Protein AF-A0A558CJC5-F1 (afdb_monomer_lite)

Sequence (138 aa):
MNGFVNLKIFATALAVTVLVGPVVQWLMPTWAALVDDVGAGGAWFASIMYHIVYGIIIGAGAALSVSLLVRRGIEVTVKAAAISACIAIILFDIGFVLIGSKAVEFSYLAILLAIFSFILQTVISLTPIGKAHSSPVT

Structure (mmCIF, N/CA/C/O backbone):
data_AF-A0A558CJC5-F1
#
_entry.id   AF-A0A558CJC5-F1
#
loop_
_atom_site.group_PDB
_atom_site.id
_atom_site.type_symbol
_atom_site.label_atom_id
_atom_site.label_alt_id
_atom_site.label_comp_id
_atom_site.label_asym_id
_atom_site.label_entity_id
_atom_site.label_seq_id
_atom_site.pdbx_PDB_ins_code
_atom_site.Cartn_x
_atom_site.Cartn_y
_atom_si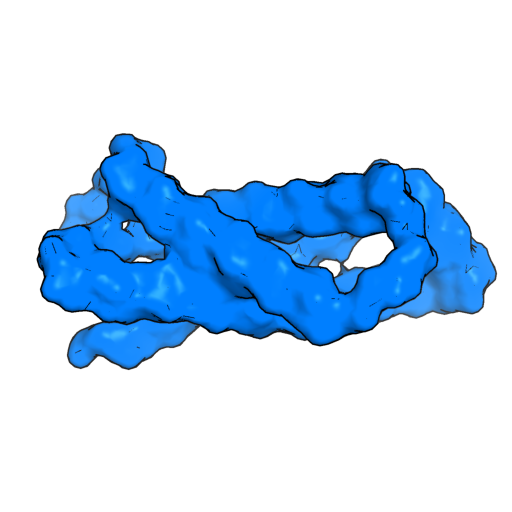te.Cartn_z
_atom_site.occupancy
_atom_site.B_iso_or_equiv
_atom_site.auth_seq_id
_atom_site.auth_comp_id
_atom_site.auth_asym_id
_atom_site.auth_atom_id
_atom_site.pdbx_PDB_model_num
ATOM 1 N N . MET A 1 1 ? -11.749 -12.797 19.466 1.00 56.03 1 MET A N 1
ATOM 2 C CA . MET A 1 1 ? -12.344 -11.850 18.491 1.00 56.03 1 MET A CA 1
ATOM 3 C C . MET A 1 1 ? -11.313 -10.978 17.759 1.00 56.03 1 MET A C 1
ATOM 5 O O . MET A 1 1 ? -11.459 -10.822 16.555 1.00 56.03 1 MET A O 1
ATOM 9 N N . ASN A 1 2 ? -10.241 -10.485 18.399 1.00 67.69 2 ASN A N 1
ATOM 10 C CA . ASN A 1 2 ? -9.284 -9.552 17.759 1.00 67.69 2 ASN A CA 1
ATOM 11 C C . ASN A 1 2 ? -8.534 -10.101 16.526 1.00 67.69 2 ASN A C 1
ATOM 13 O O . ASN A 1 2 ? -8.273 -9.351 15.590 1.00 67.69 2 ASN A O 1
ATOM 17 N N . GLY A 1 3 ? -8.219 -11.402 16.488 1.00 78.88 3 GLY A N 1
ATOM 18 C CA . GLY A 1 3 ? -7.475 -11.998 15.368 1.00 78.88 3 GLY A CA 1
ATOM 19 C C . GLY A 1 3 ? -8.221 -11.946 14.031 1.00 78.88 3 GLY A C 1
ATOM 20 O O . GLY A 1 3 ? -7.624 -11.647 13.003 1.00 78.88 3 GLY A O 1
ATOM 21 N N . PHE A 1 4 ? -9.540 -12.160 14.044 1.00 85.44 4 PHE A N 1
ATOM 22 C CA . PHE A 1 4 ? -10.353 -12.162 12.824 1.00 85.44 4 PHE A CA 1
ATOM 23 C C . PHE A 1 4 ? -10.523 -10.756 12.234 1.00 85.44 4 PHE A C 1
ATOM 25 O O . PHE A 1 4 ? -10.475 -10.586 11.018 1.00 85.44 4 PHE A O 1
ATOM 32 N N . VAL A 1 5 ? -10.661 -9.737 13.090 1.00 86.06 5 VAL A N 1
ATOM 33 C CA . VAL A 1 5 ? -10.714 -8.330 12.660 1.00 86.06 5 VAL A CA 1
ATOM 34 C C . VAL A 1 5 ? -9.373 -7.909 12.059 1.00 86.06 5 VAL A C 1
ATOM 36 O O . VAL A 1 5 ? -9.351 -7.371 10.956 1.00 86.06 5 VAL A O 1
ATOM 39 N N . ASN A 1 6 ? -8.256 -8.230 12.720 1.00 89.19 6 ASN A N 1
ATOM 40 C CA . ASN A 1 6 ? -6.919 -7.948 12.192 1.00 89.19 6 ASN A CA 1
ATOM 41 C C . ASN A 1 6 ? -6.679 -8.617 10.836 1.00 89.19 6 ASN A C 1
ATOM 43 O O . ASN A 1 6 ? -6.171 -7.971 9.925 1.00 89.19 6 ASN A O 1
ATOM 47 N N . LEU A 1 7 ? -7.088 -9.880 10.680 1.00 92.56 7 LEU A N 1
ATOM 48 C CA . LEU A 1 7 ? -6.949 -10.594 9.414 1.00 92.56 7 LEU A CA 1
ATOM 49 C C . LEU A 1 7 ? -7.779 -9.947 8.298 1.00 92.56 7 LEU A C 1
ATOM 51 O O . LEU A 1 7 ? -7.270 -9.767 7.196 1.00 92.56 7 LEU A O 1
ATOM 55 N N . LYS A 1 8 ? -9.028 -9.549 8.577 1.00 92.12 8 LYS A N 1
ATOM 56 C CA . LYS A 1 8 ? -9.870 -8.831 7.605 1.00 92.12 8 LYS A CA 1
ATOM 57 C C . LYS A 1 8 ? -9.246 -7.507 7.177 1.00 92.12 8 LYS A C 1
ATOM 59 O O . LYS A 1 8 ? -9.242 -7.193 5.991 1.00 92.12 8 LYS A O 1
ATOM 64 N N . ILE A 1 9 ? -8.721 -6.744 8.131 1.00 92.56 9 ILE A N 1
ATOM 65 C CA . ILE A 1 9 ? -8.072 -5.454 7.878 1.00 92.56 9 ILE A CA 1
ATOM 66 C C . ILE A 1 9 ? -6.809 -5.646 7.040 1.00 92.56 9 ILE A C 1
ATOM 68 O O . ILE A 1 9 ? -6.650 -4.978 6.022 1.00 92.56 9 ILE A O 1
ATOM 72 N N . PHE A 1 10 ? -5.966 -6.610 7.417 1.00 95.44 10 PHE A N 1
ATOM 73 C CA . PHE A 1 10 ? -4.770 -6.978 6.668 1.00 95.44 10 PHE A CA 1
ATOM 74 C C . PHE A 1 10 ? -5.111 -7.389 5.231 1.00 95.44 10 PHE A C 1
ATOM 76 O O . PHE A 1 10 ? -4.559 -6.837 4.284 1.00 95.44 10 PHE A O 1
ATOM 83 N N . ALA A 1 11 ? -6.056 -8.319 5.060 1.00 96.06 11 ALA A N 1
ATOM 84 C CA . ALA A 1 11 ? -6.456 -8.826 3.751 1.00 96.06 11 ALA A CA 1
ATOM 85 C C . ALA A 1 11 ? -7.064 -7.727 2.870 1.00 96.06 11 ALA A C 1
ATOM 87 O O . ALA A 1 11 ? -6.796 -7.680 1.674 1.00 96.06 11 ALA A O 1
ATOM 88 N N . THR A 1 12 ? -7.843 -6.820 3.464 1.00 95.62 12 THR A N 1
ATOM 89 C CA . THR A 1 12 ? -8.414 -5.675 2.744 1.00 95.62 12 THR A CA 1
ATOM 90 C C . THR A 1 12 ? -7.320 -4.731 2.271 1.00 95.62 12 THR A C 1
ATOM 92 O O . THR A 1 12 ? -7.317 -4.351 1.105 1.00 95.62 12 THR A O 1
ATOM 95 N N . ALA A 1 13 ? -6.381 -4.377 3.150 1.00 95.62 13 ALA A N 1
ATOM 96 C CA . ALA A 1 13 ? -5.265 -3.514 2.791 1.00 95.62 13 ALA A CA 1
ATOM 97 C C . ALA A 1 13 ? -4.424 -4.134 1.664 1.00 95.62 13 ALA A C 1
ATOM 99 O O . ALA A 1 13 ? -4.181 -3.474 0.660 1.00 95.62 13 ALA A O 1
ATOM 100 N N . LEU A 1 14 ? -4.080 -5.421 1.782 1.00 96.62 14 LEU A N 1
ATOM 101 C CA . LEU A 1 14 ? -3.360 -6.169 0.750 1.00 96.62 14 LEU A CA 1
ATOM 102 C C . LEU A 1 14 ? -4.105 -6.152 -0.592 1.00 96.62 14 LEU A C 1
ATOM 104 O O . LEU A 1 14 ? -3.519 -5.799 -1.612 1.00 96.62 14 LEU A O 1
ATOM 108 N N . ALA A 1 15 ? -5.393 -6.506 -0.594 1.00 97.31 15 ALA A N 1
ATOM 109 C CA . ALA A 1 15 ? -6.194 -6.554 -1.814 1.00 97.31 15 ALA A CA 1
ATOM 110 C C . ALA A 1 15 ? -6.284 -5.178 -2.487 1.00 97.31 15 ALA A C 1
ATOM 112 O O . ALA A 1 15 ? -6.103 -5.072 -3.698 1.00 97.31 15 ALA A O 1
ATOM 113 N N . VAL A 1 16 ? -6.511 -4.117 -1.709 1.00 97.25 16 VAL A N 1
ATOM 114 C CA . VAL A 1 16 ? -6.573 -2.750 -2.239 1.00 97.25 16 VAL A CA 1
ATOM 115 C C . VAL A 1 16 ? -5.228 -2.325 -2.816 1.00 97.25 16 VAL A C 1
ATOM 117 O O . VAL A 1 16 ? -5.199 -1.799 -3.924 1.00 97.25 16 VAL A O 1
ATOM 120 N N . THR A 1 17 ? -4.116 -2.588 -2.127 1.00 96.75 17 THR A N 1
ATOM 121 C CA . THR A 1 17 ? -2.779 -2.259 -2.640 1.00 96.75 17 THR A CA 1
ATOM 122 C C . THR A 1 17 ? -2.487 -2.965 -3.963 1.00 96.75 17 THR A C 1
ATOM 124 O O . THR A 1 17 ? -1.999 -2.326 -4.891 1.00 96.75 17 THR A O 1
ATOM 127 N N . VAL A 1 18 ? -2.823 -4.252 -4.079 1.00 96.50 18 VAL A N 1
ATOM 128 C CA . VAL A 1 18 ? -2.577 -5.042 -5.298 1.00 96.50 18 VAL A CA 1
ATOM 129 C C . VAL A 1 18 ? -3.481 -4.622 -6.461 1.00 96.50 18 VAL A C 1
ATOM 131 O O . VAL A 1 18 ? -3.071 -4.730 -7.611 1.00 96.50 18 VAL A O 1
ATOM 134 N N . LEU A 1 19 ? -4.693 -4.133 -6.192 1.00 96.00 19 LEU A N 1
ATOM 135 C CA . LEU A 1 19 ? -5.604 -3.661 -7.240 1.00 96.00 19 LEU A CA 1
ATOM 136 C C . LEU A 1 19 ? -5.302 -2.227 -7.686 1.00 96.00 19 LEU A C 1
ATOM 138 O O . LEU A 1 19 ? -5.367 -1.927 -8.875 1.00 96.00 19 LEU A O 1
ATOM 142 N N . VAL A 1 20 ? -5.003 -1.336 -6.741 1.00 95.94 20 VAL A N 1
ATOM 143 C CA . VAL A 1 20 ? -4.824 0.097 -7.011 1.00 95.94 20 VAL A CA 1
ATOM 144 C C . VAL A 1 20 ? -3.406 0.398 -7.470 1.00 95.94 20 VAL A C 1
ATOM 146 O O . VAL A 1 20 ? -3.224 1.119 -8.445 1.00 95.94 20 VAL A O 1
ATOM 149 N N . GLY A 1 21 ? -2.407 -0.157 -6.790 1.00 94.12 21 GLY A N 1
ATOM 150 C CA . GLY A 1 21 ? -1.008 0.192 -7.007 1.00 94.12 21 GLY A CA 1
ATOM 151 C C . GLY A 1 21 ? -0.530 -0.019 -8.447 1.00 94.12 21 GLY A C 1
ATOM 152 O O . GLY A 1 21 ? -0.062 0.936 -9.058 1.00 94.12 21 GLY A O 1
ATOM 153 N N . PRO A 1 22 ? -0.761 -1.185 -9.079 1.00 94.81 22 PRO A N 1
ATOM 154 C CA . PRO A 1 22 ? -0.385 -1.38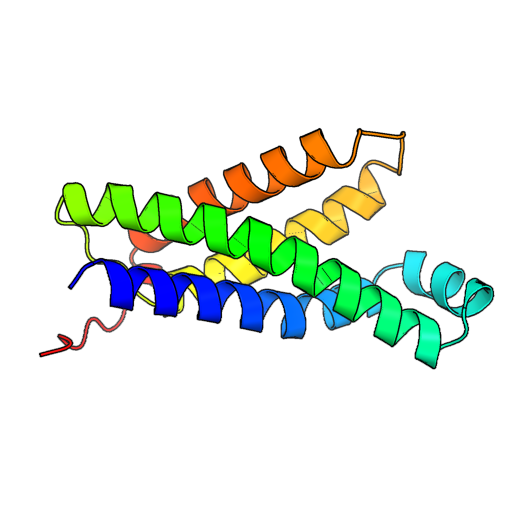5 -10.477 1.00 94.81 22 PRO A CA 1
ATOM 155 C C . PRO A 1 22 ? -1.040 -0.397 -11.448 1.00 94.81 22 PRO A C 1
ATOM 157 O O . PRO A 1 22 ? -0.402 0.044 -12.400 1.00 94.81 22 PRO A O 1
ATOM 160 N N . VAL A 1 23 ? -2.292 -0.000 -11.193 1.00 94.56 23 VAL A N 1
ATOM 161 C CA . VAL A 1 23 ? -2.987 1.019 -11.998 1.00 94.56 23 VAL A CA 1
ATOM 162 C C . VAL A 1 23 ? -2.342 2.391 -11.811 1.00 94.56 23 VAL A C 1
ATOM 164 O O . VAL A 1 23 ? -2.182 3.126 -12.780 1.00 94.56 23 VAL A O 1
ATOM 167 N N . VAL A 1 24 ? -1.950 2.737 -10.585 1.00 93.75 24 VAL A N 1
ATOM 168 C CA . VAL A 1 24 ? -1.257 3.996 -10.285 1.00 93.75 24 VAL A CA 1
ATOM 169 C C . VAL A 1 24 ? 0.124 4.009 -10.932 1.00 93.75 24 VAL A C 1
ATOM 171 O O . VAL A 1 24 ? 0.437 4.956 -11.648 1.00 93.75 24 VAL A O 1
ATOM 174 N N . GLN A 1 25 ? 0.915 2.949 -10.753 1.00 92.19 25 GLN A N 1
ATOM 175 C CA . GLN A 1 25 ? 2.241 2.808 -11.350 1.00 92.19 25 GLN A CA 1
ATOM 176 C C . GLN A 1 25 ? 2.192 2.864 -12.882 1.00 92.19 25 GLN A C 1
ATOM 178 O O . GLN A 1 25 ? 3.069 3.470 -13.492 1.00 92.19 25 GLN A O 1
ATOM 183 N N . TRP A 1 26 ? 1.159 2.292 -13.504 1.00 93.94 26 TRP A N 1
ATOM 184 C CA . TRP A 1 26 ? 0.943 2.373 -14.950 1.00 93.94 26 TRP A CA 1
ATOM 185 C C . TRP A 1 26 ? 0.794 3.813 -15.461 1.00 93.94 26 TRP A C 1
ATOM 187 O O . TRP A 1 26 ? 1.253 4.136 -16.555 1.00 93.94 26 TRP A O 1
ATOM 197 N N . LEU A 1 27 ? 0.196 4.695 -14.659 1.00 93.00 27 LEU A N 1
ATOM 198 C CA . LEU A 1 27 ? 0.032 6.112 -14.990 1.00 93.00 27 LEU A CA 1
ATOM 199 C C . LEU A 1 27 ? 1.305 6.941 -14.735 1.00 93.00 27 LEU A C 1
ATOM 201 O O . LEU A 1 27 ? 1.326 8.132 -15.053 1.00 93.00 27 LEU A O 1
ATOM 205 N N . MET A 1 28 ? 2.359 6.346 -14.160 1.00 90.12 28 MET A N 1
ATOM 206 C CA . MET A 1 28 ? 3.599 7.050 -13.833 1.00 90.12 28 MET A CA 1
ATOM 207 C C . MET A 1 28 ? 4.577 7.089 -15.019 1.00 90.12 28 MET A C 1
ATOM 209 O O . MET A 1 28 ? 4.655 6.135 -15.795 1.00 90.12 28 MET A O 1
ATOM 213 N N . PRO A 1 29 ? 5.417 8.139 -15.133 1.00 88.19 29 PRO A N 1
ATOM 214 C CA . PRO A 1 29 ? 6.391 8.267 -16.224 1.00 88.19 29 PRO A CA 1
ATOM 215 C C . PRO A 1 29 ? 7.402 7.114 -16.306 1.00 88.19 29 PRO A C 1
ATOM 217 O O . PRO A 1 29 ? 7.928 6.819 -17.375 1.00 88.19 29 PRO A O 1
ATOM 220 N N . THR A 1 30 ? 7.673 6.449 -15.181 1.00 87.00 30 THR A N 1
ATOM 221 C CA . THR A 1 30 ? 8.595 5.309 -15.086 1.00 87.00 30 THR A CA 1
ATOM 222 C C . THR A 1 30 ? 8.043 4.031 -15.715 1.00 87.00 30 THR A C 1
ATOM 224 O O . THR A 1 30 ? 8.810 3.099 -15.953 1.00 87.00 30 THR A O 1
ATOM 227 N N . TRP A 1 31 ? 6.743 3.977 -16.022 1.00 92.50 31 TRP A N 1
ATOM 228 C CA . TRP A 1 31 ? 6.127 2.809 -16.642 1.00 92.50 31 TRP A CA 1
ATOM 229 C C . TRP A 1 31 ? 6.709 2.501 -18.021 1.00 92.50 31 TRP A C 1
ATOM 231 O O . TRP A 1 31 ? 6.998 1.346 -18.312 1.00 92.50 31 TRP A O 1
ATOM 241 N N . ALA A 1 32 ? 6.909 3.525 -18.857 1.00 92.81 32 ALA A N 1
ATOM 242 C CA . ALA A 1 32 ? 7.436 3.339 -20.208 1.00 92.81 32 ALA A CA 1
ATOM 243 C C . ALA A 1 32 ? 8.819 2.670 -20.183 1.00 92.81 32 ALA A C 1
ATOM 245 O O . ALA A 1 32 ? 9.024 1.674 -20.866 1.00 92.81 32 ALA A O 1
ATOM 246 N N . ALA A 1 33 ? 9.709 3.136 -19.300 1.00 90.81 33 ALA A N 1
ATOM 247 C CA . ALA A 1 33 ? 11.027 2.533 -19.111 1.00 90.81 33 ALA A CA 1
ATOM 248 C C . ALA A 1 33 ? 10.934 1.066 -18.654 1.00 90.81 33 ALA A C 1
ATOM 250 O O . ALA A 1 33 ? 11.626 0.206 -19.185 1.00 90.81 33 ALA A O 1
ATOM 251 N N . LEU A 1 34 ? 10.022 0.754 -17.725 1.00 90.69 34 LEU A N 1
ATOM 252 C CA . LEU A 1 34 ? 9.807 -0.625 -17.284 1.00 90.69 34 LEU A CA 1
ATOM 253 C C . LEU A 1 34 ? 9.289 -1.523 -18.423 1.00 90.69 34 LEU A C 1
ATOM 255 O O . LEU A 1 34 ? 9.694 -2.677 -18.533 1.00 90.69 34 LEU A O 1
ATOM 259 N N . VAL A 1 35 ? 8.398 -1.011 -19.277 1.00 96.25 35 VAL A N 1
ATOM 260 C CA . VAL A 1 35 ? 7.903 -1.747 -20.453 1.00 96.25 35 VAL A CA 1
ATOM 261 C C . VAL A 1 35 ? 9.015 -1.999 -21.464 1.00 96.25 35 VAL A C 1
ATOM 263 O O . VAL A 1 35 ? 9.052 -3.090 -22.032 1.00 96.25 35 VAL A O 1
ATOM 266 N N . ASP A 1 36 ? 9.911 -1.040 -21.675 1.00 96.44 36 ASP A N 1
ATOM 267 C CA . ASP A 1 36 ? 11.042 -1.203 -22.591 1.00 96.44 36 ASP A CA 1
ATOM 268 C C . ASP A 1 36 ? 12.027 -2.278 -22.090 1.00 96.44 36 ASP A C 1
ATOM 270 O O . ASP A 1 36 ? 12.559 -3.045 -22.895 1.00 96.44 36 ASP A O 1
ATOM 274 N N . ASP A 1 37 ? 12.200 -2.401 -20.769 1.00 94.25 37 ASP A N 1
ATOM 275 C CA . ASP A 1 37 ? 13.120 -3.366 -20.154 1.00 94.25 37 ASP A CA 1
ATOM 276 C C . ASP A 1 37 ? 12.590 -4.812 -20.147 1.00 94.25 37 ASP A C 1
ATOM 278 O O . ASP A 1 37 ? 13.351 -5.759 -20.365 1.00 94.25 37 ASP A O 1
ATOM 282 N N . VAL A 1 38 ? 11.298 -5.016 -19.855 1.00 95.38 38 VAL A N 1
ATOM 283 C CA . VAL A 1 38 ? 10.728 -6.364 -19.611 1.00 95.38 38 VAL A CA 1
ATOM 284 C C . VAL A 1 38 ? 9.500 -6.707 -20.464 1.00 95.38 38 VAL A C 1
ATOM 286 O O . VAL A 1 38 ? 8.901 -7.775 -20.306 1.00 95.38 38 VAL A O 1
ATOM 289 N N . GLY A 1 39 ? 9.107 -5.823 -21.378 1.00 96.12 39 GLY A N 1
ATOM 290 C CA . GLY A 1 39 ? 7.876 -5.930 -22.157 1.00 96.12 39 GLY A CA 1
ATOM 291 C C . GLY A 1 39 ? 6.617 -5.630 -21.335 1.00 96.12 39 GLY A C 1
ATOM 292 O O . GLY A 1 39 ? 6.608 -5.682 -20.106 1.00 96.12 39 GLY A O 1
ATOM 293 N N . ALA A 1 40 ? 5.496 -5.360 -22.014 1.00 93.69 40 ALA A N 1
ATOM 294 C CA . ALA A 1 40 ? 4.250 -4.959 -21.350 1.00 93.69 40 ALA A CA 1
ATOM 295 C C . ALA A 1 40 ? 3.730 -6.008 -20.349 1.00 93.69 40 ALA A C 1
ATOM 297 O O . ALA A 1 40 ? 3.332 -5.667 -19.237 1.00 93.69 40 ALA A O 1
ATOM 298 N N . GLY A 1 41 ? 3.764 -7.293 -20.719 1.00 95.00 41 GLY A N 1
ATOM 299 C CA . GLY A 1 41 ? 3.363 -8.382 -19.821 1.00 95.00 41 GLY A CA 1
ATOM 300 C C . GLY A 1 41 ? 4.289 -8.524 -18.609 1.00 95.00 41 GLY A C 1
ATOM 301 O O . GLY A 1 41 ? 3.809 -8.718 -17.492 1.00 95.00 41 GLY A O 1
ATOM 302 N N . GLY A 1 42 ? 5.602 -8.369 -18.814 1.00 94.38 42 GLY A N 1
ATOM 303 C CA . GLY A 1 42 ? 6.594 -8.391 -17.741 1.00 94.38 42 GLY A CA 1
ATOM 304 C C . GLY A 1 42 ? 6.431 -7.217 -16.777 1.00 94.38 42 GLY A C 1
ATOM 305 O O . GLY A 1 42 ? 6.488 -7.422 -15.567 1.00 94.38 42 GLY A O 1
ATOM 306 N N . ALA A 1 43 ? 6.140 -6.019 -17.291 1.00 93.94 43 ALA A N 1
ATOM 307 C CA . ALA A 1 43 ? 5.920 -4.819 -16.487 1.00 93.94 43 ALA A CA 1
ATOM 308 C C . ALA A 1 43 ? 4.702 -4.970 -15.563 1.00 93.94 43 ALA A C 1
ATOM 310 O O . ALA A 1 43 ? 4.795 -4.691 -14.368 1.00 93.94 43 ALA A O 1
ATOM 311 N N . TRP A 1 44 ? 3.587 -5.499 -16.081 1.00 95.44 44 TRP A N 1
ATOM 312 C CA . TRP A 1 44 ? 2.409 -5.817 -15.265 1.00 95.44 44 TRP A CA 1
ATOM 313 C C . TRP A 1 44 ? 2.709 -6.864 -14.198 1.00 95.44 44 TRP A C 1
ATOM 315 O O . TRP A 1 44 ? 2.348 -6.675 -13.037 1.00 95.44 44 TRP A O 1
ATOM 325 N N . PHE A 1 45 ? 3.392 -7.951 -14.562 1.00 94.94 45 PHE A N 1
ATOM 326 C CA . PHE A 1 45 ? 3.752 -8.990 -13.602 1.00 94.94 45 PHE A CA 1
ATOM 327 C C . PHE A 1 45 ? 4.661 -8.446 -12.491 1.00 94.94 45 PHE A C 1
ATOM 329 O O . PHE A 1 45 ? 4.363 -8.630 -11.311 1.00 94.94 45 PHE A O 1
ATOM 336 N N . ALA A 1 46 ? 5.727 -7.730 -12.857 1.00 92.81 46 ALA A N 1
ATOM 337 C CA . ALA A 1 46 ? 6.652 -7.116 -11.910 1.00 92.81 46 ALA A CA 1
ATOM 338 C C . ALA A 1 46 ? 5.928 -6.128 -10.988 1.00 92.81 46 ALA A C 1
ATOM 340 O O . ALA A 1 46 ? 6.078 -6.201 -9.769 1.00 92.81 46 ALA A O 1
ATOM 341 N N . SER A 1 47 ? 5.080 -5.267 -11.556 1.00 93.75 47 SER A N 1
ATOM 342 C CA . SER A 1 47 ? 4.257 -4.327 -10.800 1.00 93.75 47 SER A CA 1
ATOM 343 C C . SER A 1 47 ? 3.389 -5.042 -9.765 1.00 93.75 47 SER A C 1
ATOM 345 O O . SER A 1 47 ? 3.453 -4.711 -8.582 1.00 93.75 47 SER A O 1
ATOM 347 N N . ILE A 1 48 ? 2.643 -6.077 -10.159 1.00 95.31 48 ILE A N 1
ATOM 348 C CA . ILE A 1 48 ? 1.800 -6.843 -9.230 1.00 95.31 48 ILE A CA 1
ATOM 349 C C . ILE A 1 48 ? 2.652 -7.479 -8.124 1.00 95.31 48 ILE A C 1
ATOM 351 O O . ILE A 1 48 ? 2.279 -7.405 -6.954 1.00 95.31 48 ILE A O 1
ATOM 355 N N . MET A 1 49 ? 3.806 -8.065 -8.459 1.00 95.12 49 MET A N 1
ATOM 356 C CA . MET A 1 49 ? 4.692 -8.683 -7.465 1.00 95.12 49 MET A CA 1
ATOM 357 C C . MET A 1 49 ? 5.211 -7.668 -6.441 1.00 95.12 49 MET A C 1
ATOM 359 O O . MET A 1 49 ? 5.146 -7.936 -5.238 1.00 95.12 49 MET A O 1
ATOM 363 N N . TYR A 1 50 ? 5.659 -6.487 -6.878 1.00 91.12 50 TYR A N 1
ATOM 364 C CA . TYR A 1 50 ? 6.070 -5.421 -5.959 1.00 91.12 50 TYR A CA 1
ATOM 365 C C . TYR A 1 50 ? 4.919 -4.989 -5.048 1.00 91.12 50 TYR A C 1
ATOM 367 O O . TYR A 1 50 ? 5.092 -4.888 -3.833 1.00 91.12 50 TYR A O 1
ATOM 375 N N . HIS A 1 51 ? 3.719 -4.844 -5.603 1.00 95.12 51 HIS A N 1
ATOM 376 C CA . HIS A 1 51 ? 2.535 -4.437 -4.854 1.00 95.12 51 HIS A CA 1
ATOM 377 C C . HIS A 1 51 ? 2.012 -5.492 -3.880 1.00 95.12 51 HIS A C 1
ATOM 379 O O . HIS A 1 51 ? 1.432 -5.130 -2.858 1.00 95.12 51 HIS A O 1
ATOM 385 N N . ILE A 1 52 ? 2.258 -6.781 -4.122 1.00 95.94 52 ILE A N 1
ATOM 386 C CA . ILE A 1 52 ? 2.014 -7.825 -3.118 1.00 95.94 5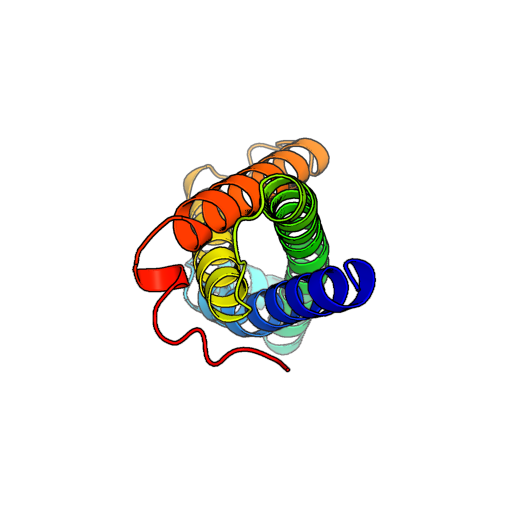2 ILE A CA 1
ATOM 387 C C . ILE A 1 52 ? 2.935 -7.610 -1.915 1.00 95.94 52 ILE A C 1
ATOM 389 O O . ILE A 1 52 ? 2.468 -7.608 -0.775 1.00 95.94 52 ILE A O 1
ATOM 393 N N . VAL A 1 53 ? 4.230 -7.381 -2.151 1.00 93.44 53 VAL A N 1
ATOM 394 C CA . VAL A 1 53 ? 5.201 -7.138 -1.073 1.00 93.44 53 VAL A CA 1
ATOM 395 C C . VAL A 1 53 ? 4.845 -5.865 -0.301 1.00 93.44 53 VAL A C 1
ATOM 397 O O . VAL A 1 53 ? 4.778 -5.883 0.930 1.00 93.44 53 VAL A O 1
ATOM 400 N N . TYR A 1 54 ? 4.530 -4.778 -1.007 1.00 93.06 54 TYR A N 1
ATOM 401 C CA . TYR A 1 54 ? 4.073 -3.528 -0.395 1.00 93.06 54 TYR A CA 1
ATOM 402 C C . TYR A 1 54 ? 2.759 -3.713 0.361 1.00 93.06 54 TYR A C 1
ATOM 404 O O . TYR A 1 54 ? 2.619 -3.216 1.475 1.00 93.06 54 TYR A O 1
ATOM 412 N N . GLY A 1 55 ? 1.822 -4.486 -0.183 1.00 95.44 55 GLY A N 1
ATOM 413 C CA . GLY A 1 55 ? 0.541 -4.773 0.451 1.00 95.44 55 GLY A CA 1
ATOM 414 C C . GLY A 1 55 ? 0.684 -5.575 1.744 1.00 95.44 55 GLY A C 1
ATOM 415 O O . GLY A 1 55 ? -0.058 -5.324 2.692 1.00 95.44 55 GLY A O 1
ATOM 416 N N . ILE A 1 56 ? 1.675 -6.469 1.844 1.00 96.31 56 ILE A N 1
ATOM 417 C CA . ILE A 1 56 ? 2.006 -7.160 3.102 1.00 96.31 56 ILE A CA 1
ATOM 418 C C . ILE A 1 56 ? 2.488 -6.150 4.151 1.00 96.31 56 ILE A C 1
ATOM 420 O O . ILE A 1 56 ? 2.033 -6.181 5.296 1.00 96.31 56 ILE A O 1
ATOM 424 N N . ILE A 1 57 ? 3.372 -5.227 3.765 1.00 95.19 57 ILE A N 1
ATOM 425 C CA . ILE A 1 57 ? 3.924 -4.194 4.654 1.00 95.19 57 ILE 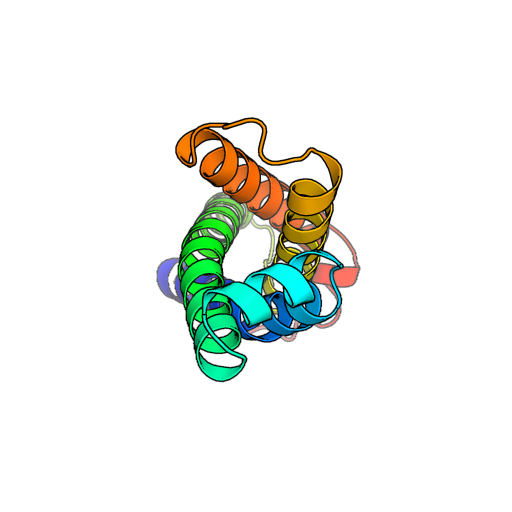A CA 1
ATOM 426 C C . ILE A 1 57 ? 2.823 -3.221 5.112 1.00 95.19 57 ILE A C 1
ATOM 428 O O . ILE A 1 57 ? 2.671 -2.962 6.310 1.00 95.19 57 ILE A O 1
ATOM 432 N N . ILE A 1 58 ? 2.011 -2.726 4.173 1.00 95.94 58 ILE A N 1
ATOM 433 C CA . ILE A 1 58 ? 0.863 -1.853 4.444 1.00 95.94 58 ILE A CA 1
ATOM 434 C C . ILE A 1 58 ? -0.131 -2.578 5.354 1.00 95.94 58 ILE A C 1
ATOM 436 O O . ILE A 1 58 ? -0.557 -2.009 6.362 1.00 95.94 58 ILE A O 1
ATOM 440 N N . GLY A 1 59 ? -0.465 -3.832 5.047 1.00 95.06 59 GLY A N 1
ATOM 441 C CA . GLY A 1 59 ? -1.375 -4.648 5.844 1.00 95.06 59 GLY A CA 1
ATOM 442 C C . GLY A 1 59 ? -0.872 -4.860 7.268 1.00 95.06 59 GLY A C 1
ATOM 443 O O . GLY A 1 59 ? -1.658 -4.748 8.211 1.00 95.06 59 GLY A O 1
ATOM 444 N N . ALA A 1 60 ? 0.427 -5.106 7.452 1.00 94.62 60 ALA A N 1
ATOM 445 C CA . ALA A 1 60 ? 1.034 -5.249 8.773 1.00 94.62 60 ALA A CA 1
ATOM 446 C C . ALA A 1 60 ? 0.944 -3.945 9.585 1.00 94.62 60 ALA A C 1
ATOM 448 O O . ALA A 1 60 ? 0.529 -3.976 10.746 1.00 94.62 60 ALA A O 1
ATOM 449 N N . GLY A 1 61 ? 1.249 -2.796 8.968 1.00 93.62 61 GLY A N 1
ATOM 450 C CA . GLY A 1 61 ? 1.095 -1.479 9.598 1.00 93.62 61 GLY A CA 1
ATOM 451 C C . GLY A 1 61 ? -0.353 -1.185 10.010 1.00 93.62 61 GLY A C 1
ATOM 452 O O . GLY A 1 61 ? -0.613 -0.756 11.139 1.00 93.62 61 GLY A O 1
ATOM 453 N N . ALA A 1 62 ? -1.314 -1.502 9.137 1.00 93.25 62 ALA A N 1
ATOM 454 C CA . ALA A 1 62 ? -2.737 -1.343 9.420 1.00 93.25 62 ALA A CA 1
ATOM 455 C C . ALA A 1 62 ? -3.201 -2.268 10.561 1.00 93.25 62 ALA A C 1
ATOM 457 O O . ALA A 1 62 ? -3.840 -1.807 11.507 1.00 93.25 62 ALA A O 1
ATOM 458 N N . ALA A 1 63 ? -2.837 -3.553 10.534 1.00 92.00 63 ALA A N 1
ATOM 459 C CA . ALA A 1 63 ? -3.190 -4.513 11.583 1.00 92.00 63 ALA A CA 1
ATOM 460 C C . ALA A 1 63 ? -2.573 -4.154 12.949 1.00 92.00 63 ALA A C 1
ATOM 462 O O . ALA A 1 63 ? -3.204 -4.346 13.998 1.00 92.00 63 ALA A O 1
ATOM 463 N N . LEU A 1 64 ? -1.362 -3.587 12.957 1.00 93.00 64 LEU A N 1
ATOM 464 C CA . LEU A 1 64 ? -0.736 -3.067 14.171 1.00 93.00 64 LEU A CA 1
ATOM 465 C C . LEU A 1 64 ? -1.521 -1.876 14.741 1.00 93.00 64 LEU A C 1
ATOM 467 O O . LEU A 1 64 ? -1.785 -1.845 15.945 1.00 93.00 64 LEU A O 1
ATOM 471 N N . SER A 1 65 ? -1.951 -0.940 13.888 1.00 91.75 65 SER A N 1
ATOM 472 C CA . SER A 1 65 ? -2.816 0.181 14.291 1.00 91.75 65 SER A CA 1
ATOM 473 C C . SER A 1 65 ? -4.118 -0.319 14.921 1.00 91.75 65 SER A C 1
ATOM 475 O O . SER A 1 65 ? -4.458 0.080 16.037 1.00 91.75 65 SER A O 1
ATOM 477 N N . VAL A 1 66 ? -4.794 -1.283 14.286 1.00 88.88 66 VAL A N 1
ATOM 478 C CA . VAL A 1 66 ? -6.025 -1.885 14.828 1.00 88.88 66 VAL A CA 1
ATOM 479 C C . VAL A 1 66 ? -5.793 -2.528 16.187 1.00 88.88 66 VAL A C 1
ATOM 481 O O . VAL A 1 66 ? -6.576 -2.315 17.113 1.00 88.88 66 VAL A O 1
ATOM 484 N N . SER A 1 67 ? -4.686 -3.249 16.348 1.00 89.62 67 SER A N 1
ATOM 485 C CA . SER A 1 67 ? -4.342 -3.884 17.621 1.00 89.62 67 SER A CA 1
ATOM 486 C C . SER A 1 67 ? -4.188 -2.872 18.765 1.00 89.62 67 SER A C 1
ATOM 488 O O . SER A 1 67 ? -4.507 -3.199 19.909 1.00 89.62 67 SER A O 1
ATOM 490 N N . LEU A 1 68 ? -3.740 -1.644 18.480 1.00 89.00 68 LEU A N 1
ATOM 491 C CA . LEU A 1 68 ? -3.654 -0.565 19.470 1.00 89.00 68 LEU A CA 1
ATOM 492 C C . LEU A 1 68 ? -4.991 0.152 19.690 1.00 89.00 68 LEU A C 1
ATOM 494 O O . LEU A 1 68 ? -5.336 0.453 20.832 1.00 89.00 68 LEU A O 1
ATOM 498 N N . LEU A 1 69 ? -5.747 0.413 18.625 1.00 87.69 69 LEU A N 1
ATOM 499 C CA . LEU A 1 69 ? -7.031 1.115 18.696 1.00 87.69 69 LEU A CA 1
ATOM 500 C C . LEU A 1 69 ? -8.099 0.295 19.421 1.00 87.69 69 LEU A C 1
ATOM 502 O O . LEU A 1 69 ? -8.778 0.817 20.305 1.00 87.69 69 LEU A O 1
ATOM 506 N N . VAL A 1 70 ? -8.179 -1.006 19.135 1.00 86.31 70 VAL A N 1
ATOM 507 C CA . VAL A 1 70 ? -9.122 -1.915 19.802 1.00 86.31 70 VAL A CA 1
ATOM 508 C C . VAL A 1 70 ? -8.828 -2.004 21.302 1.00 86.31 70 VAL A C 1
ATOM 510 O O . VAL A 1 70 ? -9.754 -2.010 22.108 1.00 86.31 70 VAL A O 1
ATOM 513 N N . ARG A 1 71 ? -7.549 -1.977 21.711 1.00 86.44 71 ARG A N 1
ATOM 514 C CA . ARG A 1 71 ? -7.167 -1.915 23.139 1.00 86.44 71 ARG A CA 1
ATOM 515 C C . ARG A 1 71 ? -7.643 -0.638 23.837 1.00 86.44 71 ARG A C 1
ATOM 517 O O . ARG A 1 71 ? -7.760 -0.634 25.056 1.00 86.44 71 ARG A O 1
ATOM 524 N N . ARG A 1 72 ? -7.908 0.430 23.083 1.00 85.12 72 ARG A N 1
ATOM 525 C CA . ARG A 1 72 ? -8.435 1.710 23.580 1.00 85.12 72 ARG A CA 1
ATOM 526 C C . ARG A 1 72 ? -9.955 1.836 23.417 1.00 85.12 72 ARG A C 1
ATOM 528 O O . ARG A 1 72 ? -10.485 2.920 23.628 1.00 85.12 72 ARG A O 1
ATOM 535 N N . GLY A 1 73 ? -10.647 0.760 23.031 1.00 81.00 73 GLY A N 1
ATOM 536 C CA . GLY A 1 73 ? -12.098 0.764 22.817 1.00 81.00 73 GLY A CA 1
ATOM 537 C C . GLY A 1 73 ? -12.544 1.536 21.572 1.00 81.00 73 GLY A C 1
ATOM 538 O O . GLY A 1 73 ? -13.701 1.934 21.485 1.00 81.00 73 GLY A O 1
ATOM 539 N N . ILE A 1 74 ? -11.638 1.781 20.620 1.00 82.19 74 ILE A N 1
ATOM 540 C CA . ILE A 1 74 ? -11.953 2.492 19.379 1.00 82.19 74 ILE A CA 1
ATOM 541 C C . ILE A 1 74 ? -12.385 1.472 18.325 1.00 82.19 74 ILE A C 1
ATOM 543 O O . ILE A 1 74 ? -11.643 0.537 18.018 1.00 82.19 74 ILE A O 1
ATOM 547 N N . GLU A 1 75 ? -13.577 1.670 17.761 1.00 79.88 75 GLU A N 1
ATOM 548 C CA . GLU A 1 75 ? -14.065 0.872 16.638 1.00 79.88 75 GLU A CA 1
ATOM 549 C C . GLU A 1 75 ? -13.227 1.126 15.386 1.00 79.88 75 GLU A C 1
ATOM 551 O O . GLU A 1 75 ? -12.928 2.268 15.032 1.00 79.88 75 GLU A O 1
ATOM 556 N N . VAL A 1 76 ? -12.869 0.044 14.695 1.00 79.88 76 VAL A N 1
ATOM 557 C CA . VAL A 1 76 ? -12.095 0.108 13.457 1.00 79.88 76 VAL A CA 1
ATOM 558 C C . VAL A 1 76 ? -12.854 -0.603 12.351 1.00 79.88 76 VAL A C 1
ATOM 560 O O . VAL A 1 76 ? -13.323 -1.728 12.524 1.00 79.88 76 VAL A O 1
ATOM 563 N N . THR A 1 77 ? -12.963 0.055 11.199 1.00 84.62 77 THR A N 1
ATOM 564 C CA . THR A 1 77 ? -13.733 -0.440 10.061 1.00 84.62 77 THR A CA 1
ATOM 565 C C . THR A 1 77 ? -12.834 -0.901 8.922 1.00 84.62 77 THR A C 1
ATOM 567 O O . THR A 1 77 ? -11.729 -0.404 8.704 1.00 84.62 77 THR A O 1
ATOM 570 N N . VAL A 1 78 ? -13.355 -1.843 8.136 1.00 88.38 78 VAL A N 1
ATOM 571 C CA . VAL A 1 78 ? -12.720 -2.314 6.896 1.00 88.38 78 VAL A CA 1
ATOM 572 C C . VAL A 1 78 ? -12.594 -1.184 5.867 1.00 88.38 78 VAL A C 1
ATOM 574 O O . VAL A 1 78 ? -11.614 -1.118 5.132 1.00 88.38 78 VAL A O 1
ATOM 577 N N . LYS A 1 79 ? -13.543 -0.239 5.863 1.00 87.62 79 LYS A N 1
ATOM 578 C CA . LYS A 1 79 ? -13.493 0.955 5.008 1.00 87.62 79 LYS A CA 1
ATOM 579 C C . LYS A 1 79 ? -12.280 1.828 5.318 1.00 87.62 79 LYS A C 1
ATOM 581 O O . LYS A 1 79 ? -11.620 2.275 4.387 1.00 87.62 79 LYS A O 1
ATOM 586 N N . ALA A 1 80 ? -11.969 2.034 6.601 1.00 87.12 80 ALA A N 1
ATOM 587 C CA . ALA A 1 80 ? -10.786 2.791 6.997 1.00 87.12 80 ALA A CA 1
ATOM 588 C C . ALA A 1 80 ? -9.510 2.162 6.421 1.00 87.12 80 ALA A C 1
ATOM 590 O O . ALA A 1 80 ? -8.717 2.877 5.819 1.00 87.12 80 ALA A O 1
ATOM 591 N N . ALA A 1 81 ? -9.400 0.829 6.491 1.00 89.38 81 ALA A N 1
ATOM 592 C CA . ALA A 1 81 ? -8.270 0.077 5.941 1.00 89.38 81 ALA A CA 1
ATOM 593 C C . ALA A 1 81 ? -8.150 0.185 4.419 1.00 89.38 81 ALA A C 1
ATOM 595 O O . ALA A 1 81 ? -7.047 0.295 3.890 1.00 89.38 81 ALA A O 1
ATOM 596 N N . ALA A 1 82 ? -9.277 0.178 3.705 1.00 92.88 82 ALA A N 1
ATOM 597 C CA . ALA A 1 82 ? -9.278 0.357 2.259 1.00 92.88 82 ALA A CA 1
ATOM 598 C C . ALA A 1 82 ? -8.803 1.764 1.863 1.00 92.88 82 ALA A C 1
ATOM 600 O O . ALA A 1 82 ? -7.927 1.910 1.013 1.00 92.88 82 ALA A O 1
ATOM 601 N N . ILE A 1 83 ? -9.342 2.802 2.508 1.00 92.25 83 ILE A N 1
ATOM 602 C CA . ILE A 1 83 ? -8.968 4.194 2.223 1.00 92.25 83 ILE A CA 1
ATOM 603 C C . ILE A 1 83 ? -7.503 4.433 2.602 1.00 92.25 83 ILE A C 1
ATOM 605 O O . ILE A 1 83 ? -6.758 5.018 1.816 1.00 92.25 83 ILE A O 1
ATOM 609 N N . SER A 1 84 ? -7.065 3.948 3.768 1.00 92.56 84 SER A N 1
ATOM 610 C CA . SER A 1 84 ? -5.685 4.112 4.221 1.00 92.56 84 SER A CA 1
ATOM 611 C C . SER A 1 84 ? -4.700 3.414 3.292 1.00 92.56 84 SER A C 1
ATOM 613 O O . SER A 1 84 ? -3.689 4.013 2.947 1.00 92.56 84 SER A O 1
ATOM 615 N N . ALA A 1 85 ? -4.994 2.183 2.858 1.00 94.19 85 ALA A N 1
ATOM 616 C CA . ALA A 1 85 ? -4.139 1.435 1.943 1.00 94.19 85 ALA A CA 1
ATOM 617 C C . ALA A 1 85 ? -4.057 2.101 0.564 1.00 94.19 85 ALA A C 1
ATOM 619 O O . ALA A 1 85 ? -2.968 2.195 0.005 1.00 94.19 85 ALA A O 1
ATOM 620 N N . CYS A 1 86 ? -5.183 2.610 0.053 1.00 94.81 86 CYS A N 1
ATOM 621 C CA . CYS A 1 86 ? -5.242 3.347 -1.210 1.00 94.81 86 CYS A CA 1
ATOM 622 C C . CYS A 1 86 ? -4.379 4.619 -1.163 1.00 94.81 86 CYS A C 1
ATOM 624 O O . CYS A 1 86 ? -3.531 4.834 -2.025 1.00 94.81 86 CYS A O 1
ATOM 626 N N . ILE A 1 87 ? -4.525 5.430 -0.111 1.00 93.81 87 ILE A N 1
ATOM 627 C CA . ILE A 1 87 ? -3.714 6.643 0.061 1.00 93.81 87 ILE A CA 1
ATOM 628 C C . ILE A 1 87 ? -2.238 6.282 0.260 1.00 93.81 87 ILE A C 1
ATOM 630 O O . ILE A 1 87 ? -1.374 6.902 -0.355 1.00 93.81 87 ILE A O 1
ATOM 634 N N . ALA A 1 88 ? -1.945 5.277 1.092 1.00 93.62 88 ALA A N 1
ATOM 635 C CA . ALA A 1 88 ? -0.579 4.851 1.376 1.00 93.62 88 ALA A CA 1
ATOM 636 C C . ALA A 1 88 ? 0.156 4.435 0.101 1.00 93.62 88 ALA A C 1
ATOM 638 O O . ALA A 1 88 ? 1.278 4.890 -0.108 1.00 93.62 88 ALA A O 1
ATOM 639 N N . ILE A 1 89 ? -0.471 3.621 -0.758 1.00 93.75 89 ILE A N 1
ATOM 640 C CA . ILE A 1 89 ? 0.191 3.156 -1.979 1.00 93.75 89 ILE A CA 1
ATOM 641 C C . ILE A 1 89 ? 0.368 4.273 -3.008 1.00 93.75 89 ILE A C 1
ATOM 643 O O . ILE A 1 89 ? 1.447 4.405 -3.570 1.00 93.75 89 ILE A O 1
ATOM 647 N N . ILE A 1 90 ? -0.629 5.148 -3.181 1.00 92.94 90 ILE A N 1
ATOM 648 C CA . ILE A 1 90 ? -0.519 6.289 -4.103 1.00 92.94 90 ILE A CA 1
ATOM 649 C C . ILE A 1 90 ? 0.622 7.217 -3.682 1.00 92.94 90 ILE A C 1
ATOM 651 O O . ILE A 1 90 ? 1.451 7.604 -4.505 1.00 92.94 90 ILE A O 1
ATOM 655 N N . LEU A 1 91 ? 0.678 7.576 -2.396 1.00 89.44 91 LEU A N 1
ATOM 656 C CA . LEU A 1 91 ? 1.743 8.434 -1.876 1.00 89.44 91 LEU A CA 1
ATOM 657 C C . LEU A 1 91 ? 3.112 7.771 -1.998 1.00 89.44 91 LEU A C 1
ATOM 659 O O . LEU A 1 91 ? 4.098 8.456 -2.259 1.00 89.44 91 LEU A O 1
ATOM 663 N N . PHE A 1 92 ? 3.167 6.455 -1.815 1.00 88.69 92 PHE A N 1
ATOM 664 C CA . PHE A 1 92 ? 4.392 5.691 -1.957 1.00 88.69 92 PHE A CA 1
ATOM 665 C C . PHE A 1 92 ? 4.904 5.684 -3.397 1.00 88.69 92 PHE A C 1
ATOM 667 O O . PHE A 1 92 ? 6.060 6.038 -3.610 1.00 88.69 92 PHE A O 1
ATOM 674 N N . ASP A 1 93 ? 4.051 5.374 -4.375 1.00 88.50 93 ASP A N 1
ATOM 675 C CA . ASP A 1 93 ? 4.427 5.353 -5.792 1.00 88.50 93 ASP A CA 1
ATOM 676 C C . ASP A 1 93 ? 4.863 6.739 -6.277 1.00 88.50 93 ASP A C 1
ATOM 678 O O . ASP A 1 93 ? 5.914 6.884 -6.904 1.00 88.50 93 ASP A O 1
ATOM 682 N N . ILE A 1 94 ? 4.107 7.785 -5.922 1.00 86.56 94 ILE A N 1
ATOM 683 C CA . ILE A 1 94 ? 4.472 9.172 -6.243 1.00 86.56 94 ILE A CA 1
ATOM 684 C C . ILE A 1 94 ? 5.797 9.543 -5.568 1.00 86.56 94 ILE A C 1
ATOM 686 O O . ILE A 1 94 ? 6.686 10.106 -6.208 1.00 86.56 94 ILE A O 1
ATOM 690 N N . GLY A 1 95 ? 5.952 9.223 -4.282 1.00 81.81 95 GLY A N 1
ATOM 691 C CA . GLY A 1 95 ? 7.172 9.501 -3.529 1.00 81.81 95 GLY A CA 1
ATOM 692 C C . GLY A 1 95 ? 8.392 8.803 -4.125 1.00 81.81 95 GLY A C 1
ATOM 693 O O . GLY A 1 95 ? 9.449 9.421 -4.248 1.00 81.81 95 GLY A O 1
ATOM 694 N N . PHE A 1 96 ? 8.236 7.551 -4.557 1.00 80.62 96 PHE A N 1
ATOM 695 C CA . PHE A 1 96 ? 9.296 6.772 -5.190 1.00 80.62 96 PHE A CA 1
ATOM 696 C C . PHE A 1 96 ? 9.753 7.398 -6.512 1.00 80.62 96 PHE A C 1
ATOM 698 O O . PHE A 1 96 ? 10.955 7.509 -6.761 1.00 80.62 96 PHE A O 1
ATOM 705 N N . VAL A 1 97 ? 8.809 7.876 -7.328 1.00 81.31 97 VAL A N 1
ATOM 706 C CA . VAL A 1 97 ? 9.111 8.587 -8.580 1.00 81.31 97 VAL A CA 1
ATOM 707 C C . VAL A 1 97 ? 9.807 9.927 -8.310 1.00 81.31 97 VAL A C 1
ATOM 709 O O . VAL A 1 97 ? 10.800 10.240 -8.964 1.00 81.31 97 VAL A O 1
ATOM 712 N N . LEU A 1 98 ? 9.321 10.718 -7.346 1.00 77.62 98 LEU A N 1
ATOM 713 C CA . LEU A 1 98 ? 9.814 12.081 -7.095 1.00 77.62 98 LEU A CA 1
ATOM 714 C C . LEU A 1 98 ? 11.178 12.139 -6.403 1.00 77.62 98 LEU A C 1
ATOM 716 O O . LEU A 1 98 ? 11.979 13.024 -6.698 1.00 77.62 98 LEU A O 1
ATOM 720 N N . ILE A 1 99 ? 11.444 11.233 -5.463 1.00 71.69 99 ILE A N 1
ATOM 721 C CA . ILE A 1 99 ? 12.694 11.252 -4.688 1.00 71.69 99 ILE A CA 1
ATOM 722 C C . ILE A 1 99 ? 13.869 10.760 -5.549 1.00 71.69 99 ILE A C 1
ATOM 724 O O . ILE A 1 99 ? 15.031 11.056 -5.249 1.00 71.69 99 ILE A O 1
ATOM 728 N N . GLY A 1 100 ? 13.570 10.076 -6.661 1.00 60.28 100 GLY A N 1
ATOM 729 C CA . GLY A 1 100 ? 14.547 9.353 -7.454 1.00 60.28 100 GLY A CA 1
ATOM 730 C C . GLY A 1 100 ? 15.110 8.201 -6.631 1.00 60.28 100 GLY A C 1
ATOM 731 O O . GLY A 1 100 ? 15.299 8.299 -5.420 1.00 60.28 100 GLY A O 1
ATOM 732 N N . SER A 1 101 ? 15.391 7.073 -7.267 1.00 55.28 101 SER A N 1
ATOM 733 C CA . SER A 1 101 ? 15.957 5.894 -6.612 1.00 55.28 101 SER A CA 1
ATOM 734 C C . SER A 1 101 ? 17.406 6.131 -6.148 1.00 55.28 101 SER A C 1
ATOM 736 O O . SER A 1 101 ? 18.337 5.468 -6.604 1.00 55.28 101 SER A O 1
ATOM 738 N N . LYS A 1 102 ? 17.648 7.082 -5.242 1.00 53.47 102 LYS A N 1
ATOM 739 C CA . LYS A 1 102 ? 18.922 7.237 -4.540 1.00 53.47 102 LYS A CA 1
ATOM 740 C C . LYS A 1 102 ? 19.022 6.147 -3.487 1.00 53.47 102 LYS A C 1
ATOM 742 O O . LYS A 1 102 ? 18.902 6.464 -2.316 1.00 53.47 102 LYS A O 1
ATOM 747 N N . ALA A 1 103 ? 19.154 4.893 -3.930 1.00 49.09 103 ALA A N 1
ATOM 748 C CA . ALA A 1 103 ? 19.487 3.692 -3.159 1.00 49.09 103 ALA A CA 1
ATOM 749 C C . ALA A 1 103 ? 19.162 3.780 -1.655 1.00 49.09 103 ALA A C 1
ATOM 751 O O . ALA A 1 103 ? 20.015 3.535 -0.807 1.00 49.09 103 ALA A O 1
ATOM 752 N N . VAL A 1 104 ? 17.933 4.173 -1.312 1.00 56.47 104 VAL A N 1
ATOM 753 C CA . VAL A 1 104 ? 17.461 4.071 0.060 1.00 56.47 104 VAL A CA 1
ATOM 754 C C . VAL A 1 104 ? 17.240 2.584 0.231 1.00 56.47 104 VAL A C 1
ATOM 756 O O . VAL A 1 104 ? 16.468 2.000 -0.533 1.00 56.47 104 VAL A O 1
ATOM 759 N N . GLU A 1 105 ? 17.985 1.951 1.142 1.00 66.88 105 GLU A N 1
ATOM 760 C CA . GLU A 1 105 ? 17.894 0.504 1.321 1.00 66.88 105 GLU A CA 1
ATOM 761 C C . GLU A 1 105 ? 16.421 0.122 1.476 1.00 66.88 105 GLU A C 1
ATOM 763 O O . GLU A 1 105 ? 15.675 0.770 2.216 1.00 66.88 105 GLU A O 1
ATOM 768 N N . PHE A 1 106 ? 15.998 -0.916 0.753 1.00 67.88 106 PHE A N 1
ATOM 769 C CA . PHE A 1 106 ? 14.615 -1.395 0.713 1.00 67.88 106 PHE A CA 1
ATOM 770 C C . PHE A 1 106 ? 13.979 -1.488 2.115 1.00 67.88 106 PHE A C 1
ATOM 772 O O . PHE A 1 106 ? 12.806 -1.170 2.294 1.00 67.88 106 PHE A O 1
ATOM 779 N N . SER A 1 107 ? 14.781 -1.833 3.125 1.00 73.94 107 SER A N 1
ATOM 780 C CA . SER A 1 107 ? 14.429 -1.858 4.546 1.00 73.94 107 SER A CA 1
ATOM 781 C C . SER A 1 107 ? 13.869 -0.530 5.074 1.00 73.94 107 SER A C 1
ATOM 783 O O . SER A 1 107 ? 12.833 -0.522 5.737 1.00 73.94 107 SER A O 1
ATOM 785 N N . TYR A 1 108 ? 14.506 0.605 4.771 1.00 78.69 108 TYR A N 1
ATOM 786 C CA . TYR A 1 108 ? 14.031 1.925 5.203 1.00 78.69 108 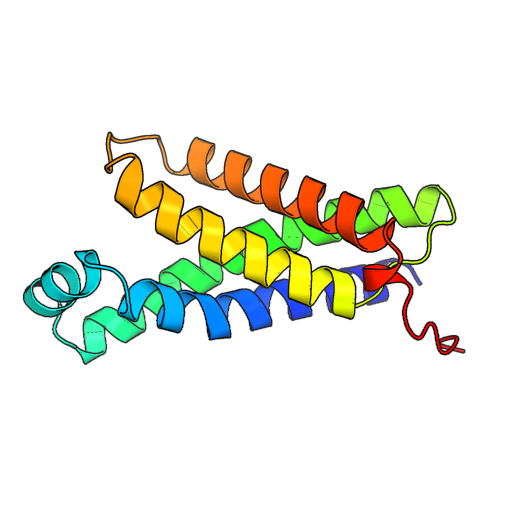TYR A CA 1
ATOM 787 C C . TYR A 1 108 ? 12.722 2.297 4.517 1.00 78.69 108 TYR A C 1
ATOM 789 O O . TYR A 1 108 ? 11.808 2.809 5.161 1.00 78.69 108 TYR A O 1
ATOM 797 N N . LEU A 1 109 ? 12.621 1.996 3.223 1.00 78.38 109 LEU A N 1
ATOM 798 C CA . LEU A 1 109 ? 11.429 2.244 2.422 1.00 78.38 109 LEU A CA 1
ATOM 799 C C . LEU A 1 109 ? 10.233 1.425 2.951 1.00 78.38 109 LEU A C 1
ATOM 801 O O . LEU A 1 109 ? 9.133 1.952 3.113 1.00 78.38 109 LEU A O 1
ATOM 805 N N . ALA A 1 110 ? 10.471 0.161 3.308 1.00 82.69 110 ALA A N 1
ATOM 806 C CA . ALA A 1 110 ? 9.484 -0.721 3.922 1.00 82.69 110 ALA A CA 1
ATOM 807 C C . ALA A 1 110 ? 9.037 -0.228 5.309 1.00 82.69 110 ALA A C 1
ATOM 809 O O . ALA A 1 110 ? 7.841 -0.204 5.599 1.00 82.69 110 ALA A O 1
ATOM 810 N N . ILE A 1 111 ? 9.971 0.211 6.160 1.00 86.56 111 ILE A N 1
ATOM 811 C CA . ILE A 1 111 ? 9.642 0.776 7.479 1.00 86.56 111 ILE A CA 1
ATOM 812 C C . ILE A 1 111 ? 8.809 2.051 7.322 1.00 86.56 111 ILE A C 1
ATOM 814 O O . ILE A 1 111 ? 7.785 2.203 7.989 1.00 86.56 111 ILE A O 1
ATOM 818 N N . LEU A 1 112 ? 9.209 2.945 6.418 1.00 87.00 112 LEU A N 1
ATOM 819 C CA . LEU A 1 112 ? 8.486 4.180 6.130 1.00 87.00 112 LEU A CA 1
ATOM 820 C C . LEU A 1 112 ? 7.054 3.878 5.666 1.00 87.00 112 LEU A C 1
ATOM 822 O O . LEU A 1 112 ? 6.105 4.464 6.182 1.00 87.00 112 LEU A O 1
ATOM 826 N N . LEU A 1 113 ? 6.889 2.914 4.756 1.00 89.31 113 LEU A N 1
ATOM 827 C CA . LEU A 1 113 ? 5.584 2.476 4.265 1.00 89.31 113 LEU A CA 1
ATOM 828 C C . LEU A 1 113 ? 4.709 1.879 5.378 1.00 89.31 113 LEU A C 1
ATOM 830 O O . LEU A 1 113 ? 3.522 2.200 5.472 1.00 89.31 113 LEU A O 1
ATOM 834 N N . ALA A 1 114 ? 5.288 1.058 6.259 1.00 90.75 114 ALA A N 1
ATOM 835 C CA . ALA A 1 114 ? 4.580 0.507 7.413 1.00 90.75 114 ALA A CA 1
ATOM 836 C C . ALA A 1 114 ? 4.118 1.612 8.378 1.00 90.75 114 ALA A C 1
ATOM 838 O O . ALA A 1 114 ? 2.975 1.584 8.839 1.00 90.75 114 ALA A O 1
ATOM 839 N N . ILE A 1 115 ? 4.978 2.601 8.653 1.00 91.81 115 ILE A N 1
ATOM 840 C CA . ILE A 1 115 ? 4.661 3.755 9.507 1.00 91.81 115 ILE A CA 1
ATOM 841 C C . ILE A 1 115 ? 3.569 4.614 8.866 1.00 91.81 115 ILE A C 1
ATOM 843 O O . ILE A 1 115 ? 2.610 4.978 9.546 1.00 91.81 115 ILE A O 1
ATOM 847 N N . PHE A 1 116 ? 3.660 4.905 7.567 1.00 91.19 116 PHE A N 1
ATOM 848 C CA . PHE A 1 116 ? 2.624 5.656 6.859 1.00 91.19 116 PHE A CA 1
ATOM 849 C C . PHE A 1 116 ? 1.280 4.939 6.904 1.00 91.19 116 PHE A C 1
ATOM 851 O O . PHE A 1 116 ? 0.278 5.553 7.268 1.00 91.19 116 PHE A O 1
ATOM 858 N N . SER A 1 117 ? 1.262 3.637 6.611 1.00 93.44 117 SER A N 1
ATOM 859 C CA . SER A 1 117 ? 0.050 2.823 6.713 1.00 93.44 117 SER A CA 1
ATOM 860 C C . SER A 1 117 ? -0.529 2.851 8.130 1.00 93.44 117 SER A C 1
ATOM 862 O O . SER A 1 117 ? -1.723 3.093 8.313 1.00 93.44 117 SER A O 1
ATOM 864 N N . PHE A 1 118 ? 0.321 2.692 9.148 1.00 93.25 118 PHE A N 1
ATOM 865 C CA . PHE A 1 118 ? -0.079 2.770 10.550 1.00 93.25 118 PHE A CA 1
ATOM 866 C C . PHE A 1 118 ? -0.718 4.124 10.895 1.00 93.25 118 PHE A C 1
ATOM 868 O O . PHE A 1 118 ? -1.792 4.163 11.505 1.00 93.25 118 PHE A O 1
ATOM 875 N N . ILE A 1 119 ? -0.082 5.235 10.510 1.00 93.31 119 ILE A N 1
ATOM 876 C CA . ILE A 1 119 ? -0.575 6.590 10.793 1.00 93.31 119 ILE A CA 1
ATOM 877 C C . ILE A 1 119 ? -1.893 6.829 10.060 1.00 93.31 119 ILE A C 1
ATOM 879 O O . ILE A 1 119 ? -2.865 7.243 10.690 1.00 93.31 119 ILE A O 1
ATOM 883 N N . LEU A 1 120 ? -1.959 6.528 8.761 1.00 92.75 120 LEU A N 1
ATOM 884 C CA . LEU A 1 120 ? -3.161 6.727 7.951 1.00 92.75 120 LEU A CA 1
ATOM 885 C C . LEU A 1 120 ? -4.332 5.904 8.485 1.00 92.75 120 LEU A C 1
ATOM 887 O O . LEU A 1 120 ? -5.418 6.452 8.676 1.00 92.75 120 LEU A O 1
ATOM 891 N N . GLN A 1 121 ? -4.108 4.628 8.808 1.00 91.31 121 GLN A N 1
ATOM 892 C CA . GLN A 1 121 ? -5.138 3.780 9.405 1.00 91.31 121 GLN A CA 1
ATOM 893 C C . GLN A 1 121 ? -5.621 4.343 10.744 1.00 91.31 121 GLN A C 1
ATOM 895 O O . GLN A 1 121 ? -6.825 4.363 11.014 1.00 91.31 121 GLN A O 1
ATOM 900 N N . THR A 1 122 ? -4.697 4.846 11.565 1.00 88.94 122 THR A N 1
ATOM 901 C CA . THR A 1 122 ? -5.014 5.452 12.862 1.00 88.94 122 THR A CA 1
ATOM 902 C C . THR A 1 122 ? -5.863 6.708 12.699 1.00 88.94 122 THR A C 1
ATOM 904 O O . THR A 1 122 ? -6.919 6.828 13.319 1.00 88.94 122 THR A O 1
ATOM 907 N N . VAL A 1 123 ? -5.432 7.629 11.837 1.00 90.19 123 VAL A N 1
ATOM 908 C CA . VAL A 1 123 ? -6.120 8.900 11.590 1.00 90.19 123 VAL A CA 1
ATOM 909 C C . VAL A 1 123 ? -7.502 8.651 10.993 1.00 90.19 123 VAL A C 1
ATOM 911 O O . VAL A 1 123 ? -8.492 9.145 11.530 1.00 90.19 123 VAL A O 1
ATOM 914 N N . ILE A 1 124 ? -7.608 7.838 9.940 1.00 89.00 124 ILE A N 1
ATOM 915 C CA . ILE A 1 124 ? -8.887 7.602 9.257 1.00 89.00 124 ILE A CA 1
ATOM 916 C C . ILE A 1 124 ? -9.895 6.939 10.200 1.00 89.00 124 ILE A C 1
ATOM 918 O O . ILE A 1 124 ? -11.046 7.375 10.251 1.00 89.00 124 ILE A O 1
ATOM 922 N N . SER A 1 125 ? -9.463 5.969 11.012 1.00 85.44 125 SER A N 1
ATOM 923 C CA . SER A 1 125 ? -10.327 5.313 12.009 1.00 85.44 125 SER A CA 1
ATOM 924 C C . SER A 1 125 ? -10.868 6.281 13.073 1.00 85.44 125 SER A C 1
ATOM 926 O O . SER A 1 125 ? -11.944 6.063 13.628 1.00 85.44 125 SER A O 1
ATOM 928 N N . LEU A 1 126 ? -10.157 7.376 13.353 1.00 84.88 126 LEU A N 1
ATOM 929 C CA . LEU A 1 126 ? -10.595 8.403 14.303 1.00 84.88 126 LEU A CA 1
ATOM 930 C C . LEU A 1 126 ? -11.537 9.446 13.678 1.00 84.88 126 LEU A C 1
ATOM 932 O O . LEU A 1 126 ? -12.339 10.051 14.398 1.00 84.88 126 LEU A O 1
ATOM 936 N N . THR A 1 127 ? -11.473 9.635 12.359 1.00 81.81 127 THR A N 1
ATOM 937 C CA . THR A 1 127 ? -12.281 10.622 11.623 1.00 81.81 127 THR A CA 1
ATOM 938 C C . THR A 1 127 ? -13.707 10.137 11.311 1.00 81.81 127 THR A C 1
ATOM 940 O O . THR A 1 127 ? -13.961 8.931 11.281 1.00 81.81 127 THR A O 1
ATOM 943 N N . PRO A 1 128 ? -14.656 11.052 11.011 1.00 68.75 128 PRO A N 1
ATOM 944 C CA . PRO A 1 128 ? -16.025 10.690 10.620 1.00 68.75 128 PRO A CA 1
ATOM 945 C C . PRO A 1 128 ? -16.092 9.763 9.397 1.00 68.75 128 PRO A C 1
ATOM 947 O O . PRO A 1 128 ? -16.993 8.937 9.299 1.00 68.75 128 PRO A O 1
ATOM 950 N N . ILE A 1 129 ? -15.104 9.854 8.501 1.00 69.62 129 ILE A N 1
ATOM 951 C CA . ILE A 1 129 ? -14.982 9.029 7.291 1.00 69.62 129 ILE A CA 1
ATOM 952 C C . ILE A 1 129 ? -14.836 7.543 7.652 1.00 69.62 129 ILE A C 1
ATOM 954 O O . ILE A 1 129 ? -15.464 6.690 7.028 1.00 69.62 129 ILE A O 1
ATOM 958 N N . GLY A 1 130 ? -14.062 7.228 8.697 1.00 58.78 130 GLY A N 1
ATOM 959 C CA . GLY A 1 130 ? -13.899 5.861 9.196 1.00 58.78 130 GLY A CA 1
ATOM 960 C C . GLY A 1 130 ? -15.103 5.335 9.984 1.00 58.78 130 GLY A C 1
ATOM 961 O O . GLY A 1 130 ? -15.271 4.119 10.079 1.00 58.78 130 GLY A O 1
ATOM 962 N N . LYS A 1 131 ? -15.946 6.236 10.510 1.00 62.62 131 LYS A N 1
ATOM 963 C CA . LYS A 1 131 ? -17.115 5.939 11.363 1.00 62.62 131 LYS A CA 1
ATOM 964 C C . LYS A 1 131 ? -18.449 5.907 10.603 1.00 62.62 131 LYS A C 1
ATOM 966 O O . LYS A 1 131 ? -19.461 5.485 11.158 1.00 62.62 131 LYS A O 1
ATOM 971 N N . ALA A 1 132 ? -18.481 6.344 9.343 1.00 52.50 132 ALA A N 1
ATOM 972 C CA . ALA A 1 132 ? -19.700 6.384 8.541 1.00 52.50 132 ALA A CA 1
ATOM 973 C C . ALA A 1 132 ? -20.196 4.959 8.187 1.00 52.50 132 ALA A C 1
ATOM 975 O O . ALA A 1 132 ? -19.633 4.260 7.333 1.00 52.50 132 ALA A O 1
ATOM 976 N N . HIS A 1 133 ? -21.293 4.571 8.848 1.00 48.22 133 HIS A N 1
ATOM 977 C CA . HIS A 1 133 ? -21.944 3.250 8.856 1.00 48.22 133 HIS A CA 1
ATOM 978 C C . HIS A 1 133 ? -21.227 2.167 9.674 1.00 48.22 133 HIS A C 1
ATOM 980 O O . HIS A 1 133 ? -20.908 1.099 9.148 1.00 48.22 133 HIS A O 1
ATOM 986 N N . SER A 1 134 ? -21.049 2.387 10.980 1.00 47.00 134 SER A N 1
ATOM 987 C CA . SER A 1 134 ? -21.043 1.265 11.923 1.00 47.00 134 SER A CA 1
ATOM 988 C C . SER A 1 134 ? -22.449 0.650 11.974 1.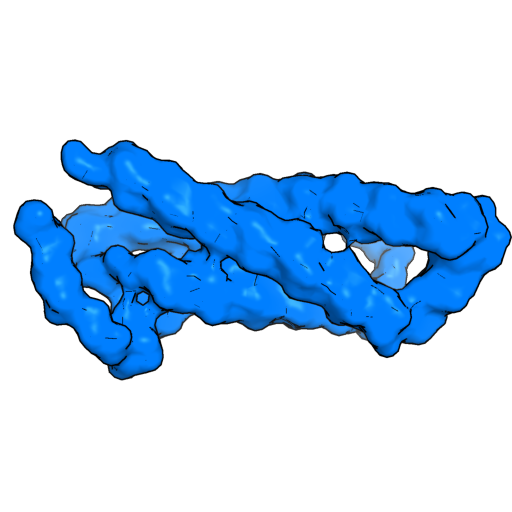00 47.00 134 SER A C 1
ATOM 990 O O . SER A 1 134 ? -23.272 0.964 12.827 1.00 47.00 134 SER A O 1
ATOM 992 N N . SER A 1 135 ? -22.766 -0.232 11.023 1.00 44.31 135 SER A N 1
ATOM 993 C CA . SER A 1 135 ? -23.726 -1.287 11.345 1.00 44.31 135 SER A CA 1
ATOM 994 C C . SER A 1 135 ? -23.005 -2.214 12.323 1.00 44.31 135 SER A C 1
ATOM 996 O O . SER A 1 135 ? -21.920 -2.693 11.976 1.00 44.31 135 SER A O 1
ATOM 998 N N . PRO A 1 136 ? -23.531 -2.420 13.542 1.00 40.94 136 PRO A N 1
ATOM 999 C CA . PRO A 1 136 ? -22.897 -3.299 14.506 1.00 40.94 136 PRO A CA 1
ATOM 1000 C C . PRO A 1 136 ? -22.762 -4.678 13.864 1.00 40.94 136 PRO A C 1
ATOM 1002 O O . PRO A 1 136 ? -23.743 -5.261 13.407 1.00 40.94 136 PRO A O 1
ATOM 1005 N N . VAL A 1 137 ? -21.532 -5.178 13.783 1.00 43.53 137 VAL A N 1
ATOM 1006 C CA . VAL A 1 137 ? -21.299 -6.582 13.450 1.00 43.53 137 VAL A CA 1
ATOM 1007 C C . VAL A 1 137 ? -21.609 -7.360 14.725 1.00 43.53 137 VAL A C 1
ATOM 1009 O O . VAL A 1 137 ? -20.727 -7.538 15.564 1.00 43.53 137 VAL A O 1
ATOM 1012 N N . THR A 1 138 ? -22.883 -7.709 14.904 1.00 42.09 138 THR A N 1
ATOM 1013 C CA . THR A 1 138 ? -23.340 -8.727 15.862 1.00 42.09 138 THR A CA 1
ATOM 1014 C C . THR A 1 138 ? -22.960 -10.113 15.375 1.00 42.09 138 THR A C 1
ATOM 1016 O O . THR A 1 138 ? -23.202 -10.372 14.173 1.00 42.09 138 THR A O 1
#

Organism: NCBI:txid1543721

pLDDT: mean 85.5, std 13.76, range [40.94, 97.31]

Radius of gyration: 15.89 Å; chains: 1; bounding box: 43×24×46 Å

Foldseek 3Di:
DLVVVLVLLLVLLLVLLLVQLLVLLCPDPCLVVLCVVQNPVRSSVVRSVVSNVLSNLLSLLLSVLSVVCVVVVQDFDSQLSNVLSNVLSNCLSVVPRVVDPPPPDVVVSSVVSSPSSNVSSNVCSVDVNRVPDPPDPD

Secondary structure (DSSP, 8-state):
-HHHHHHHHHHHHHHHHHHHHHHHHHTSTHHHHHHHHHHHHHHHHHHHHHHHHHHHHHHHHHHHHHHHHHHTT----HHHHHHHHHHHHHHHHHHHHHH------HHHHHHHHHHHHHHHHHHHHHSHHHHTT-----